Protein AF-A0AAD5T5V1-F1 (afdb_monomer_lite)

InterPro domains:
  IPR004953 EB1, C-terminal [PF03271] (72-118)
  IPR004953 EB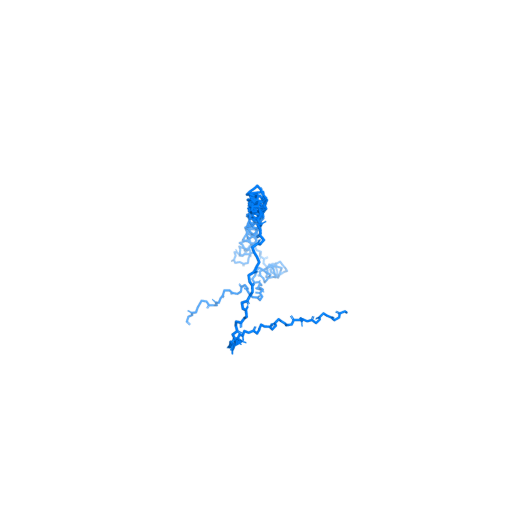1, C-terminal [PS51230] (47-125)
  IPR027328 Microtubule-associated protein RP/EB [PTHR10623] (13-126)
  IPR036133 EB1, C-terminal domain superfamily [SSF140612] (56-124)

Radius of gyration: 37.23 Å; chains: 1; bounding box: 59×50×100 Å

pLDDT: mean 74.55, std 22.05, range [35.25, 98.25]

Organism: NCBI:txid109957

Foldseek 3Di:
DDDDDDDDDDDDDDDDDDDDDDDDDDDDPDPPPDPPPVVVVVVVVVVVVVVVVVVVVVVVVVVVVVVVVVVVVVVVVVVVVVLVVLVVVLCCCQVVCVPPPPPVVVVVSVVSVCVSPDDDDPPDPPDPDD

Sequence (130 aa):
MKKTLSATTVATTSSPAAKRVNVVSSASRISVAAPSSTLTSKRAQDLELEYQRNLAEMTEQTMELKVQVDQVEKERDFYFDKLREIEVFVQEHLDGGGLGSDASATDVLDHIQAILYKTEDGFEIPDAVA

Structure (mmCIF, N/CA/C/O backbone):
data_AF-A0AAD5T5V1-F1
#
_entry.id   AF-A0AAD5T5V1-F1
#
loop_
_atom_site.group_PDB
_atom_site.id
_atom_site.type_symbol
_atom_site.label_atom_id
_atom_site.label_alt_id
_atom_site.label_comp_id
_atom_site.label_asym_id
_atom_site.label_entity_id
_atom_site.label_seq_id
_atom_site.pdbx_PDB_ins_code
_atom_site.Cartn_x
_atom_site.Cartn_y
_atom_site.Cartn_z
_atom_site.occupancy
_atom_site.B_iso_or_equiv
_atom_site.auth_seq_id
_atom_site.auth_comp_id
_atom_site.auth_asym_id
_atom_site.auth_atom_id
_atom_site.pdbx_PDB_model_num
ATOM 1 N N . MET A 1 1 ? 17.254 -19.632 29.728 1.00 47.81 1 MET A N 1
ATOM 2 C CA . MET A 1 1 ? 16.145 -19.761 30.701 1.00 47.81 1 MET A CA 1
ATOM 3 C C . MET A 1 1 ? 15.069 -20.633 30.069 1.00 47.81 1 MET A C 1
ATOM 5 O O . MET A 1 1 ? 14.512 -20.241 29.055 1.00 47.81 1 MET A O 1
ATOM 9 N N . LYS A 1 2 ? 14.876 -21.856 30.574 1.00 39.59 2 LYS A N 1
ATOM 10 C CA . LYS A 1 2 ? 13.964 -22.864 30.008 1.00 39.59 2 LYS A CA 1
ATOM 11 C C . LYS A 1 2 ? 12.566 -22.640 30.602 1.00 39.59 2 LYS A C 1
ATOM 13 O O . LYS A 1 2 ? 12.436 -22.705 31.819 1.00 39.59 2 LYS A O 1
ATOM 18 N N . LYS A 1 3 ? 11.554 -22.341 29.781 1.00 42.56 3 LYS A N 1
ATOM 19 C CA . LYS A 1 3 ? 10.153 -22.226 30.222 1.00 42.56 3 LYS A CA 1
ATOM 20 C C . LYS A 1 3 ? 9.424 -23.521 29.866 1.00 42.56 3 LYS A C 1
ATOM 22 O O . LYS A 1 3 ? 9.225 -23.816 28.694 1.00 42.56 3 LYS A O 1
ATOM 27 N N . THR A 1 4 ? 9.102 -24.309 30.884 1.00 49.09 4 THR A N 1
ATOM 28 C CA . THR A 1 4 ? 8.306 -25.536 30.791 1.00 49.09 4 THR A CA 1
ATOM 29 C C . THR A 1 4 ? 6.822 -25.191 30.903 1.00 49.09 4 THR A C 1
ATOM 31 O O . THR A 1 4 ? 6.426 -24.464 31.812 1.00 49.09 4 THR A O 1
ATOM 34 N N . LEU A 1 5 ? 6.025 -25.703 29.968 1.00 44.44 5 LEU A N 1
ATOM 35 C CA . LEU A 1 5 ? 4.567 -25.584 29.910 1.00 44.44 5 LEU A CA 1
ATOM 36 C C . LEU A 1 5 ? 3.929 -26.522 30.952 1.00 44.44 5 LEU A C 1
ATOM 38 O O . LEU A 1 5 ? 4.290 -27.697 31.007 1.00 44.44 5 LEU A O 1
ATOM 42 N N . SER A 1 6 ? 2.989 -26.024 31.759 1.00 41.88 6 SER A N 1
ATOM 43 C CA . SER A 1 6 ? 2.217 -26.836 32.713 1.00 41.88 6 SER A CA 1
ATOM 44 C C . SER A 1 6 ? 0.869 -27.232 32.116 1.00 41.88 6 SER A C 1
ATOM 46 O O . SER A 1 6 ? 0.120 -26.375 31.654 1.00 41.88 6 SER A O 1
ATOM 48 N N . ALA A 1 7 ? 0.566 -28.531 32.151 1.00 39.91 7 ALA A N 1
ATOM 49 C CA . ALA A 1 7 ? -0.698 -29.113 31.714 1.00 39.91 7 ALA A CA 1
ATOM 50 C C . ALA A 1 7 ? -1.751 -29.087 32.838 1.00 39.91 7 ALA A C 1
ATOM 52 O O . ALA A 1 7 ? -1.460 -29.421 33.987 1.00 39.91 7 ALA A O 1
ATOM 53 N N . THR A 1 8 ? -2.981 -28.712 32.483 1.00 35.25 8 THR A N 1
ATOM 54 C CA . THR A 1 8 ? -4.172 -28.732 33.341 1.00 35.25 8 THR A CA 1
ATOM 55 C C . THR A 1 8 ? -4.883 -30.076 33.200 1.00 35.25 8 THR A C 1
ATOM 57 O O . THR A 1 8 ? -5.335 -30.421 32.111 1.00 35.25 8 THR A O 1
ATOM 60 N N . THR A 1 9 ? -5.026 -30.819 34.298 1.00 44.59 9 THR A N 1
ATOM 61 C CA . THR A 1 9 ? -5.789 -32.076 34.339 1.00 44.59 9 THR A CA 1
ATOM 62 C C . THR A 1 9 ? -7.093 -31.857 35.102 1.00 44.59 9 THR A C 1
ATOM 64 O O . THR A 1 9 ? -7.079 -31.486 36.274 1.00 44.59 9 THR A O 1
ATOM 67 N N . VAL A 1 10 ? -8.224 -32.085 34.434 1.00 36.84 10 VAL A N 1
ATOM 68 C CA . VAL A 1 10 ? -9.577 -32.064 35.009 1.00 36.84 10 VAL A CA 1
ATOM 69 C C . VAL A 1 10 ? -9.984 -33.501 35.330 1.00 36.84 10 VAL A C 1
ATOM 71 O O . VAL A 1 10 ? -9.825 -34.378 34.484 1.00 36.84 10 VAL A O 1
ATOM 74 N N . ALA A 1 11 ? -10.527 -33.750 36.522 1.00 38.88 11 ALA A N 1
ATOM 75 C CA . ALA A 1 11 ? -11.125 -35.034 36.882 1.00 38.88 11 ALA A CA 1
ATOM 76 C C . ALA A 1 11 ? -12.542 -34.823 37.431 1.00 38.88 11 ALA A C 1
ATOM 78 O O . ALA A 1 11 ? -12.777 -33.976 38.293 1.00 38.88 11 ALA A O 1
ATOM 79 N N . THR A 1 12 ? -13.480 -35.600 36.897 1.00 38.12 12 THR A N 1
ATOM 80 C CA . THR A 1 12 ? -14.912 -35.628 37.220 1.00 38.12 12 THR A CA 1
ATOM 81 C C . THR A 1 12 ? -15.291 -37.040 37.688 1.00 38.12 12 THR A C 1
ATOM 83 O O . THR A 1 12 ? -14.633 -38.004 37.303 1.00 38.12 12 THR A O 1
ATOM 86 N N . THR A 1 13 ? -1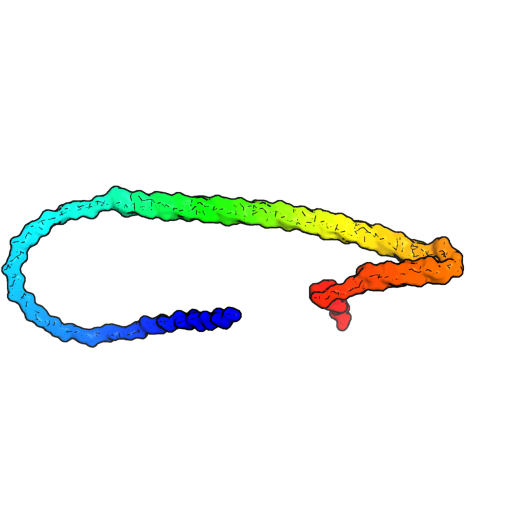6.422 -37.148 38.405 1.00 39.28 13 THR A N 1
ATOM 87 C CA . THR A 1 13 ? -17.147 -38.373 38.850 1.00 39.28 13 THR A CA 1
ATOM 88 C C . THR A 1 13 ? -16.583 -39.030 40.130 1.00 39.28 13 THR A C 1
ATOM 90 O O . THR A 1 13 ? -15.380 -39.026 40.330 1.00 39.28 13 THR A O 1
ATOM 93 N N . SER A 1 14 ? -17.333 -39.564 41.106 1.00 38.56 14 SER A N 1
ATOM 94 C CA . SER A 1 14 ? -18.752 -39.938 41.274 1.00 38.56 14 SER A CA 1
ATOM 95 C C . SER A 1 14 ? -19.069 -40.170 42.778 1.00 38.56 14 SER A C 1
ATOM 97 O O . SER A 1 14 ? -18.199 -40.608 43.525 1.00 38.56 14 SER A O 1
ATOM 99 N N . SER A 1 15 ? -20.318 -39.939 43.212 1.00 41.03 15 SER A N 1
ATOM 100 C CA . SER A 1 15 ? -20.940 -40.437 44.477 1.00 41.03 15 SER A CA 1
ATOM 101 C C . SER A 1 15 ? -21.450 -41.899 44.290 1.00 41.03 15 SER A C 1
ATOM 103 O O . SER A 1 15 ? -21.376 -42.322 43.134 1.00 41.03 15 SER A O 1
ATOM 105 N N . PRO A 1 16 ? -22.026 -42.680 45.260 1.00 49.53 16 PRO A N 1
ATOM 106 C CA . PRO A 1 16 ? -22.610 -42.335 46.584 1.00 49.53 16 PRO A CA 1
ATOM 107 C C . PRO A 1 16 ? -22.413 -43.371 47.740 1.00 49.53 16 PRO A C 1
ATOM 109 O O . PRO A 1 16 ? -21.960 -44.484 47.511 1.00 49.53 16 PRO A O 1
ATOM 112 N N . ALA A 1 17 ? -22.832 -43.052 48.982 1.00 36.78 17 ALA A N 1
ATOM 113 C CA . ALA A 1 17 ? -23.402 -44.018 49.956 1.00 36.78 17 ALA A CA 1
ATOM 114 C C . ALA A 1 17 ? -23.900 -43.337 51.253 1.00 36.78 17 ALA A C 1
ATOM 116 O O . ALA A 1 17 ? -23.169 -42.606 51.915 1.00 36.78 17 ALA A O 1
ATOM 117 N N . ALA A 1 18 ? -25.146 -43.625 51.641 1.00 42.81 18 ALA A N 1
ATOM 118 C CA . ALA A 1 18 ? -25.849 -43.079 52.803 1.00 42.81 18 ALA A CA 1
ATOM 119 C C . ALA A 1 18 ? -25.753 -43.977 54.053 1.00 42.81 18 ALA A C 1
ATOM 121 O O . ALA A 1 18 ? -25.845 -45.195 53.918 1.00 42.81 18 ALA A O 1
ATOM 122 N N . LYS A 1 19 ? -25.720 -43.388 55.265 1.00 44.31 19 LYS A N 1
ATOM 123 C CA . LYS A 1 19 ? -26.187 -44.005 56.531 1.00 44.31 19 LYS A CA 1
ATOM 124 C C . LYS A 1 19 ? -26.802 -42.957 57.480 1.00 44.31 19 LYS A C 1
ATOM 126 O O . LYS A 1 19 ? -26.509 -41.772 57.402 1.00 44.31 19 LYS A O 1
ATOM 131 N N . ARG A 1 20 ? -27.735 -43.448 58.301 1.00 41.00 20 ARG A N 1
ATOM 132 C CA . ARG A 1 20 ? -28.888 -42.790 58.945 1.00 41.00 20 ARG A CA 1
ATOM 133 C C . ARG A 1 20 ? -28.603 -41.993 60.235 1.00 41.00 20 ARG A C 1
ATOM 135 O O . ARG A 1 20 ? -27.801 -42.412 61.053 1.00 41.00 20 ARG A O 1
ATOM 142 N N . VAL A 1 21 ? -29.402 -40.926 60.384 1.00 45.22 21 VAL A N 1
ATOM 143 C CA . VAL A 1 21 ? -30.115 -40.333 61.546 1.00 45.22 21 VAL A CA 1
ATOM 144 C C . VAL A 1 21 ? -29.568 -40.553 62.965 1.00 45.22 21 VAL A C 1
ATOM 146 O O . VAL A 1 21 ? -29.579 -41.672 63.468 1.00 45.22 21 VAL A O 1
ATOM 149 N N . ASN A 1 22 ? -29.346 -39.441 63.679 1.00 43.38 22 ASN A N 1
ATOM 150 C CA . ASN A 1 22 ? -29.642 -39.359 65.109 1.00 43.38 22 ASN A CA 1
ATOM 151 C C . ASN A 1 22 ? -30.376 -38.044 65.429 1.00 43.38 22 ASN A C 1
ATOM 153 O O . ASN A 1 22 ? -29.927 -36.962 65.056 1.00 43.38 22 ASN A O 1
ATOM 157 N N . VAL A 1 23 ? -31.526 -38.168 66.088 1.00 51.34 23 VAL A N 1
ATOM 158 C CA . VAL A 1 23 ? -32.374 -37.066 66.553 1.00 51.34 23 VAL A CA 1
ATOM 159 C C . VAL A 1 23 ? -31.878 -36.626 67.926 1.00 51.34 23 VAL A C 1
ATOM 161 O O . VAL A 1 23 ? -31.835 -37.439 68.843 1.00 51.34 23 VAL A O 1
ATOM 164 N N . VAL A 1 24 ? -31.591 -35.336 68.096 1.00 46.44 24 VAL A N 1
ATOM 165 C CA . VAL A 1 24 ? -31.859 -34.651 69.363 1.00 46.44 24 VAL A CA 1
ATOM 166 C C . VAL A 1 24 ? -32.141 -33.175 69.099 1.00 46.44 24 VAL A C 1
ATOM 168 O O . VAL A 1 24 ? -31.416 -32.472 68.401 1.00 46.44 24 VAL A O 1
ATOM 171 N N . SER A 1 25 ? -33.275 -32.751 69.626 1.00 54.78 25 SER A N 1
ATOM 172 C CA . SER A 1 25 ? -33.848 -31.418 69.589 1.00 54.78 25 SER A CA 1
ATOM 173 C C . SER A 1 25 ? -33.124 -30.458 70.532 1.00 54.78 25 SER A C 1
ATOM 175 O O . SER A 1 25 ? -33.047 -30.710 71.732 1.00 54.78 25 SER A O 1
ATOM 177 N N . SER A 1 26 ? -32.722 -29.297 70.019 1.00 48.56 26 SER A N 1
ATOM 178 C CA . SER A 1 26 ? -32.683 -28.061 70.803 1.00 48.56 26 SER A CA 1
ATOM 179 C C . SER A 1 26 ? -33.003 -26.870 69.897 1.00 48.56 26 SER A C 1
ATOM 181 O O . SER A 1 26 ? -32.339 -26.587 68.902 1.00 48.56 26 SER A O 1
ATOM 183 N N . ALA A 1 27 ? -34.113 -26.208 70.209 1.00 53.72 27 ALA A N 1
ATOM 184 C CA . ALA A 1 27 ? -34.567 -25.015 69.523 1.00 53.72 27 ALA A CA 1
ATOM 185 C C . ALA A 1 27 ? -33.672 -23.830 69.913 1.00 53.72 27 ALA A C 1
ATOM 187 O O . ALA A 1 27 ? -33.907 -23.173 70.926 1.00 53.72 27 ALA A O 1
ATOM 188 N N . SER A 1 28 ? -32.662 -23.543 69.094 1.00 52.75 28 SER A N 1
ATOM 189 C CA . SER A 1 28 ? -31.951 -22.265 69.128 1.00 52.75 28 SER A CA 1
ATOM 190 C C . SER A 1 28 ? -32.650 -21.292 68.187 1.00 52.75 28 SER A C 1
ATOM 192 O O . SER A 1 28 ? -32.720 -21.510 66.979 1.00 52.75 28 SER A O 1
ATOM 194 N N . ARG A 1 29 ? -33.197 -20.213 68.752 1.00 58.72 29 ARG A N 1
ATOM 195 C CA . ARG A 1 29 ? -33.763 -19.099 67.989 1.00 58.72 29 ARG A CA 1
ATOM 196 C C . ARG A 1 29 ? -32.615 -18.395 67.265 1.00 58.72 29 ARG A C 1
ATOM 198 O O . ARG A 1 29 ? -31.922 -17.579 67.862 1.00 58.72 29 ARG A O 1
ATOM 205 N N . ILE A 1 30 ? -32.398 -18.732 65.998 1.00 51.28 30 ILE A N 1
ATOM 206 C CA . ILE A 1 30 ? -31.537 -17.948 65.117 1.00 51.28 30 ILE A CA 1
ATOM 207 C C . ILE A 1 30 ? -32.389 -16.778 64.638 1.00 51.28 30 ILE A C 1
ATOM 209 O O . ILE A 1 30 ? -33.325 -16.947 63.857 1.00 51.28 30 ILE A O 1
ATOM 213 N N . SER A 1 31 ? -32.093 -15.590 65.150 1.00 54.59 31 SER A N 1
ATOM 214 C CA . SER A 1 31 ? -32.487 -14.342 64.515 1.00 54.59 31 SER A CA 1
ATOM 215 C C . SER A 1 31 ? -31.937 -14.351 63.090 1.00 54.59 31 SER A C 1
ATOM 217 O O . SER A 1 31 ? -30.737 -14.194 62.872 1.00 54.59 31 SER A O 1
ATOM 219 N N . VAL A 1 32 ? -32.813 -14.577 62.111 1.00 49.00 32 VAL A N 1
ATOM 220 C CA . VAL A 1 32 ? -32.491 -14.398 60.695 1.00 49.00 32 VAL A CA 1
ATOM 221 C C . VAL A 1 32 ? -32.339 -12.896 60.475 1.00 49.00 32 VAL A C 1
ATOM 223 O O . VAL A 1 32 ? -33.309 -12.186 60.220 1.00 49.00 32 VAL A O 1
ATOM 226 N N . ALA A 1 33 ? -31.117 -12.391 60.644 1.00 61.19 33 ALA A N 1
ATOM 227 C CA . ALA A 1 33 ? -30.748 -11.105 60.083 1.00 61.19 33 ALA A CA 1
ATOM 228 C C . ALA A 1 33 ? -30.888 -11.238 58.562 1.00 61.19 33 ALA A C 1
ATOM 230 O O . ALA A 1 33 ? -30.249 -12.093 57.946 1.00 61.19 33 ALA A O 1
ATOM 231 N N . ALA A 1 34 ? -31.791 -10.447 57.983 1.00 60.81 34 ALA A N 1
ATOM 232 C CA . ALA A 1 34 ? -32.030 -10.408 56.549 1.00 60.81 34 ALA A CA 1
ATOM 233 C C . ALA A 1 34 ? -30.698 -10.237 55.792 1.00 60.81 34 ALA A C 1
ATOM 235 O O . ALA A 1 34 ? -29.856 -9.444 56.229 1.00 60.81 34 ALA A O 1
ATOM 236 N N . PRO A 1 35 ? -30.475 -10.952 54.673 1.00 58.19 35 PRO A N 1
ATOM 237 C CA . PRO A 1 35 ? -29.272 -10.750 53.885 1.00 58.19 35 PRO A CA 1
ATOM 238 C C . PRO A 1 35 ? -29.275 -9.307 53.375 1.00 58.19 35 PRO A C 1
ATOM 240 O O . PRO A 1 35 ? -30.223 -8.860 52.733 1.00 58.19 35 PRO A O 1
ATOM 243 N N . SER A 1 36 ? -28.220 -8.567 53.712 1.00 59.25 36 SER A N 1
ATOM 244 C CA . SER A 1 36 ? -27.977 -7.202 53.248 1.00 59.25 36 SER A CA 1
ATOM 245 C C . SER A 1 36 ? -27.897 -7.186 51.716 1.00 59.25 36 SER A C 1
ATOM 247 O O . SER A 1 36 ? -26.844 -7.441 51.131 1.00 59.25 36 SER A O 1
ATOM 249 N N . SER A 1 37 ? -29.024 -6.894 51.060 1.00 59.81 37 SER A N 1
ATOM 250 C CA . SER A 1 37 ? -29.164 -6.755 49.600 1.00 59.81 37 SER A CA 1
ATOM 251 C C . SER A 1 37 ? -28.322 -5.608 49.025 1.00 59.81 37 SER A C 1
ATOM 253 O O . SER A 1 37 ? -28.104 -5.510 47.816 1.00 59.81 37 SER A O 1
ATOM 255 N N . THR A 1 38 ? -27.791 -4.751 49.896 1.00 60.28 38 THR A N 1
ATOM 256 C CA . THR A 1 38 ? -26.952 -3.606 49.545 1.00 60.28 38 THR A CA 1
ATOM 257 C C . THR A 1 38 ? -25.555 -4.025 49.077 1.00 60.28 38 THR A C 1
ATOM 259 O O . THR A 1 38 ? -24.964 -3.340 48.245 1.00 60.28 38 THR A O 1
ATOM 262 N N . LEU A 1 39 ? -25.011 -5.146 49.569 1.00 61.25 39 LEU A N 1
ATOM 263 C CA . LEU A 1 39 ? -23.663 -5.613 49.200 1.00 61.25 39 LEU A CA 1
ATOM 264 C C . LEU A 1 39 ? -23.636 -6.319 47.836 1.00 61.25 39 LEU A C 1
ATOM 266 O O . LEU A 1 39 ? -22.666 -6.189 47.092 1.00 61.25 39 LEU A O 1
ATOM 270 N N . THR A 1 40 ? -24.712 -7.024 47.482 1.00 65.00 40 THR A N 1
ATOM 271 C CA . THR A 1 40 ? -24.863 -7.682 46.175 1.00 65.00 40 THR A CA 1
ATOM 272 C C . THR A 1 40 ? -25.104 -6.677 45.049 1.00 65.00 40 THR A C 1
ATOM 274 O O . THR A 1 40 ? -24.615 -6.880 43.943 1.00 65.00 40 THR A O 1
ATOM 277 N N . SER A 1 41 ? -25.794 -5.569 45.341 1.00 74.12 41 SER A N 1
ATOM 278 C CA . SER A 1 41 ? -26.039 -4.487 44.377 1.00 74.12 41 SER A CA 1
ATOM 279 C C . SER A 1 41 ? -24.754 -3.737 44.001 1.00 74.12 41 SER A C 1
ATOM 281 O O . SER A 1 41 ? -24.488 -3.528 42.822 1.00 74.12 41 SER A O 1
ATOM 283 N N . LYS A 1 42 ? -23.891 -3.426 44.980 1.00 82.19 42 LYS A N 1
ATOM 284 C CA . LYS A 1 42 ? -22.602 -2.757 44.721 1.00 82.19 42 LYS A CA 1
ATOM 285 C C . LYS A 1 42 ? -21.663 -3.601 43.864 1.00 82.19 42 LYS A C 1
ATOM 287 O O . LYS A 1 42 ? -21.109 -3.104 42.899 1.00 82.19 42 LYS A O 1
ATOM 292 N N . ARG A 1 43 ? -21.555 -4.902 44.152 1.00 85.50 43 ARG A N 1
ATOM 293 C CA . ARG A 1 43 ? -20.691 -5.801 43.375 1.00 85.50 43 ARG A CA 1
ATOM 294 C C . ARG A 1 43 ? -21.175 -6.006 41.936 1.00 85.50 43 ARG A C 1
ATOM 296 O O . ARG A 1 43 ? -20.353 -6.184 41.046 1.00 85.50 43 ARG A O 1
ATOM 303 N N . ALA A 1 44 ? -22.488 -5.982 41.710 1.00 88.62 44 ALA A N 1
ATOM 304 C CA . ALA A 1 44 ? -23.051 -6.000 40.362 1.00 88.62 44 ALA A CA 1
ATOM 305 C C . ALA A 1 44 ? -22.762 -4.689 39.607 1.00 88.62 44 ALA A C 1
ATOM 307 O O . ALA A 1 44 ? -22.439 -4.734 38.426 1.00 88.62 44 ALA A O 1
ATOM 308 N N . GLN A 1 45 ? -22.819 -3.543 40.294 1.00 89.88 45 GLN A N 1
ATOM 309 C CA . GLN A 1 45 ? -22.455 -2.242 39.722 1.00 89.88 45 GLN A CA 1
ATOM 310 C C . GLN A 1 45 ? -20.962 -2.144 39.391 1.00 89.88 45 GLN A C 1
ATOM 312 O O . GLN A 1 45 ? -20.620 -1.662 38.318 1.00 89.88 45 GLN A O 1
ATOM 317 N N . ASP A 1 46 ? -20.081 -2.639 40.262 1.00 91.44 46 ASP A N 1
ATOM 318 C CA . ASP A 1 46 ? -18.634 -2.642 40.015 1.00 91.44 46 ASP A CA 1
ATOM 319 C C . ASP A 1 46 ? -18.277 -3.507 38.794 1.00 91.44 46 ASP A C 1
ATOM 321 O O . ASP A 1 46 ? -17.495 -3.088 37.944 1.00 91.44 46 ASP A O 1
ATOM 325 N N . LEU A 1 47 ? -18.905 -4.682 38.658 1.00 93.25 47 LEU A N 1
ATOM 326 C CA . LEU A 1 47 ? -18.710 -5.562 37.501 1.00 93.25 47 LEU A CA 1
ATOM 327 C C . LEU A 1 47 ? -19.226 -4.932 36.197 1.00 93.25 47 LEU A C 1
ATOM 329 O O . LEU A 1 47 ? -18.589 -5.061 35.155 1.00 93.25 47 LEU A O 1
ATOM 333 N N . GLU A 1 48 ? -20.365 -4.240 36.253 1.00 93.19 48 GLU A N 1
ATOM 334 C CA . GLU A 1 48 ? -20.923 -3.505 35.114 1.00 93.19 48 GLU A CA 1
ATOM 335 C C . GLU A 1 48 ? -19.997 -2.355 34.682 1.00 93.19 48 GLU A C 1
ATOM 337 O O . GLU A 1 48 ? -19.749 -2.170 33.492 1.00 93.19 48 GLU A O 1
ATOM 342 N N . LEU A 1 49 ? -19.416 -1.623 35.638 1.00 94.44 49 LEU A N 1
ATOM 343 C CA . LEU A 1 49 ? -18.435 -0.569 35.359 1.00 94.44 49 LEU A CA 1
ATOM 344 C C . LEU A 1 49 ? -17.145 -1.128 34.742 1.00 94.44 49 LEU A C 1
ATOM 346 O O . LEU A 1 49 ? -16.617 -0.541 33.796 1.00 94.44 49 LEU A O 1
ATOM 350 N N . GLU A 1 50 ? -16.647 -2.264 35.236 1.00 94.44 50 GLU A N 1
ATOM 351 C CA . GLU A 1 50 ? -15.506 -2.960 34.629 1.00 94.44 50 GLU A CA 1
ATOM 352 C C . GLU A 1 50 ? -15.820 -3.421 33.200 1.00 94.44 50 GLU A C 1
ATOM 354 O O . GLU A 1 50 ? -14.998 -3.244 32.300 1.00 94.44 50 GLU A O 1
ATOM 359 N N . TYR A 1 51 ? -17.019 -3.960 32.963 1.00 95.25 51 TYR A N 1
ATOM 360 C CA . TYR A 1 51 ? -17.448 -4.384 31.632 1.00 95.25 51 TYR A CA 1
ATOM 361 C C . TYR A 1 51 ? -17.547 -3.204 30.659 1.00 95.25 51 TYR A C 1
ATOM 363 O O . TYR A 1 51 ? -17.021 -3.279 29.548 1.00 95.25 51 TYR A O 1
ATOM 371 N N . GLN A 1 52 ? -18.137 -2.087 31.090 1.00 95.62 52 GLN A N 1
ATOM 372 C CA . GLN A 1 52 ? -18.211 -0.866 30.285 1.00 95.62 52 GLN A CA 1
ATOM 373 C C . GLN A 1 52 ? -16.828 -0.284 29.988 1.00 95.62 52 GLN A C 1
ATOM 375 O O . GLN A 1 52 ? -16.580 0.152 28.864 1.00 95.62 52 GLN A O 1
ATOM 380 N N . ARG A 1 53 ? -15.901 -0.326 30.953 1.00 95.56 53 ARG A N 1
ATOM 381 C CA . ARG A 1 53 ? -14.513 0.097 30.733 1.00 95.56 53 ARG A CA 1
ATOM 382 C C . ARG A 1 53 ? -13.819 -0.779 29.691 1.00 95.56 53 ARG A C 1
ATOM 384 O O . ARG A 1 53 ? -13.209 -0.242 28.772 1.00 95.56 53 ARG A O 1
ATOM 391 N N . ASN A 1 54 ? -13.940 -2.100 29.809 1.00 95.75 54 ASN A N 1
ATOM 392 C CA . ASN A 1 54 ? -13.343 -3.033 28.853 1.00 95.75 54 ASN A CA 1
ATOM 393 C C . ASN A 1 54 ? -13.937 -2.848 27.450 1.00 95.75 54 ASN A C 1
ATOM 395 O O . ASN A 1 54 ? -13.205 -2.854 26.467 1.00 95.75 54 ASN A O 1
ATOM 399 N N . LEU A 1 55 ? -15.253 -2.636 27.342 1.00 96.56 55 LEU A N 1
ATOM 400 C CA . LEU A 1 55 ? -15.898 -2.330 26.064 1.00 96.56 55 LEU A CA 1
ATOM 401 C C . LEU A 1 55 ? -15.378 -1.028 25.448 1.00 96.56 55 LEU A C 1
ATOM 403 O O . LEU A 1 55 ? -15.129 -0.990 24.243 1.00 96.56 55 LEU A O 1
ATOM 407 N N . ALA A 1 56 ? -15.205 0.021 26.255 1.00 96.31 56 ALA A N 1
ATOM 408 C CA . ALA A 1 56 ? -14.663 1.292 25.790 1.00 96.31 56 ALA A CA 1
ATOM 409 C C . ALA A 1 56 ? -13.223 1.132 25.277 1.00 96.31 56 ALA A C 1
ATOM 411 O O . ALA A 1 56 ? -12.928 1.567 24.167 1.00 96.31 56 ALA A O 1
ATOM 412 N N . GLU A 1 57 ? -12.368 0.432 26.026 1.00 96.38 57 GLU A N 1
ATOM 413 C CA . GLU A 1 57 ? -10.975 0.166 25.642 1.00 96.38 57 GLU A CA 1
ATOM 414 C C . GLU A 1 57 ? -10.879 -0.660 24.349 1.00 96.38 57 GLU A C 1
ATOM 416 O O . GLU A 1 57 ? -10.141 -0.308 23.432 1.00 96.38 57 GLU A O 1
ATOM 421 N N . MET A 1 58 ? -11.676 -1.725 24.221 1.00 95.62 58 MET A N 1
ATOM 422 C CA . MET A 1 58 ? -11.710 -2.534 22.994 1.00 95.62 58 MET A CA 1
ATOM 423 C C . MET A 1 58 ? -12.237 -1.739 21.790 1.00 95.62 58 MET A C 1
ATOM 425 O O . MET A 1 58 ? -11.781 -1.929 20.658 1.00 95.62 58 MET A O 1
ATOM 429 N N . THR A 1 59 ? -13.196 -0.838 22.016 1.00 96.69 59 THR A N 1
ATOM 430 C CA . THR A 1 59 ? -13.725 0.044 20.966 1.00 96.69 59 THR A CA 1
ATOM 431 C C . THR A 1 59 ? -12.661 1.036 20.506 1.00 96.69 59 THR A C 1
ATOM 433 O O . THR A 1 59 ? -12.487 1.218 19.302 1.00 96.69 59 THR A O 1
ATOM 436 N N . GLU A 1 60 ? -11.914 1.622 21.442 1.00 97.31 60 GLU A N 1
ATOM 437 C CA . GLU A 1 60 ? -10.801 2.529 21.156 1.00 97.31 60 GLU A CA 1
ATOM 438 C C . GLU A 1 60 ? -9.703 1.831 20.346 1.00 97.31 60 GLU A C 1
ATOM 440 O O . GLU A 1 60 ? -9.340 2.317 19.276 1.00 97.31 60 GLU A O 1
ATOM 445 N N . GLN A 1 61 ? -9.270 0.638 20.768 1.00 97.00 61 GLN A N 1
ATOM 446 C CA . GLN A 1 61 ? -8.291 -0.167 20.023 1.00 97.00 61 GLN A CA 1
ATOM 447 C C . GLN A 1 61 ? -8.774 -0.486 18.604 1.00 97.00 61 GLN A C 1
ATOM 449 O O . GLN A 1 61 ? -8.013 -0.408 17.642 1.00 97.00 61 GLN A O 1
ATOM 454 N N . THR A 1 62 ? -10.061 -0.805 18.444 1.00 96.88 62 THR A N 1
ATOM 455 C CA . THR A 1 62 ? -10.644 -1.059 17.119 1.00 96.88 62 THR A CA 1
ATOM 456 C C . THR A 1 62 ? -10.619 0.192 16.242 1.00 96.88 62 THR A C 1
ATOM 458 O O . THR A 1 62 ? -10.377 0.098 15.039 1.00 96.88 62 THR A O 1
ATOM 461 N N . MET A 1 63 ? -10.890 1.366 16.813 1.00 97.50 63 MET A N 1
ATOM 462 C CA . MET A 1 63 ? -10.826 2.632 16.082 1.00 97.50 63 MET A CA 1
ATOM 463 C C . MET A 1 63 ? -9.392 2.977 15.684 1.00 97.50 63 MET A C 1
ATOM 465 O O . MET A 1 63 ? -9.164 3.357 14.538 1.00 97.50 63 MET A O 1
ATOM 469 N N . GLU A 1 64 ? -8.434 2.801 16.592 1.00 97.50 64 GLU A N 1
ATOM 470 C CA . GLU A 1 64 ? -7.018 3.040 16.319 1.00 97.50 64 GLU A CA 1
ATOM 471 C C . GLU A 1 64 ? -6.503 2.130 15.199 1.00 97.50 64 GLU A C 1
ATOM 473 O O . GLU A 1 64 ? -5.908 2.612 14.236 1.00 97.50 64 GLU A O 1
ATOM 478 N N . LEU A 1 65 ? -6.806 0.831 15.269 1.00 97.12 65 LEU A N 1
ATOM 479 C CA . LEU A 1 65 ? -6.418 -0.127 14.234 1.00 97.12 65 LEU A CA 1
ATOM 480 C C . LEU A 1 65 ? -7.012 0.225 12.868 1.00 97.12 65 LEU A C 1
ATOM 482 O O . LEU A 1 65 ? -6.321 0.103 11.863 1.00 97.12 65 LEU A O 1
ATOM 486 N N . LYS A 1 66 ? -8.262 0.701 12.812 1.00 97.19 66 LYS A N 1
ATOM 487 C CA . LYS A 1 66 ? -8.862 1.169 11.551 1.00 97.19 66 LYS A CA 1
ATOM 488 C C . LYS A 1 66 ? -8.087 2.340 10.956 1.00 97.19 66 LYS A C 1
ATOM 490 O O . LYS A 1 66 ? -7.781 2.316 9.773 1.00 97.19 66 LYS A O 1
ATOM 495 N N . VAL A 1 67 ? -7.714 3.320 11.779 1.00 97.50 67 VAL A N 1
ATOM 496 C CA . VAL A 1 67 ? -6.906 4.463 11.325 1.00 97.50 67 VAL A CA 1
ATOM 497 C C . VAL A 1 67 ? -5.531 4.008 10.827 1.00 97.50 67 VAL A C 1
ATOM 499 O O . VAL A 1 67 ? -5.061 4.503 9.805 1.00 97.50 67 VAL A O 1
ATOM 502 N N . GLN A 1 68 ? -4.896 3.056 11.516 1.00 97.56 68 GLN A N 1
ATOM 503 C CA . GLN A 1 68 ? -3.614 2.494 11.084 1.00 97.56 68 GLN A CA 1
ATOM 504 C C . GLN A 1 68 ? -3.739 1.753 9.749 1.00 97.56 68 GLN A C 1
ATOM 506 O O . GLN A 1 68 ? -2.906 1.954 8.869 1.00 97.56 68 GLN A O 1
ATOM 511 N N . VAL A 1 69 ? -4.786 0.943 9.567 1.00 98.00 69 VAL A N 1
ATOM 512 C CA . VAL A 1 69 ? -5.053 0.260 8.292 1.00 98.00 69 VAL A CA 1
ATOM 513 C C . VAL A 1 69 ? -5.270 1.279 7.176 1.00 98.00 69 VAL A C 1
ATOM 515 O O . VAL A 1 69 ? -4.586 1.191 6.162 1.00 98.00 69 VAL A O 1
ATOM 518 N N . ASP A 1 70 ? -6.113 2.293 7.383 1.00 97.62 70 ASP A N 1
ATOM 519 C CA . ASP A 1 70 ? -6.356 3.347 6.389 1.00 97.62 70 ASP A CA 1
ATOM 520 C C . ASP A 1 70 ? -5.060 4.078 5.991 1.00 97.62 70 ASP A C 1
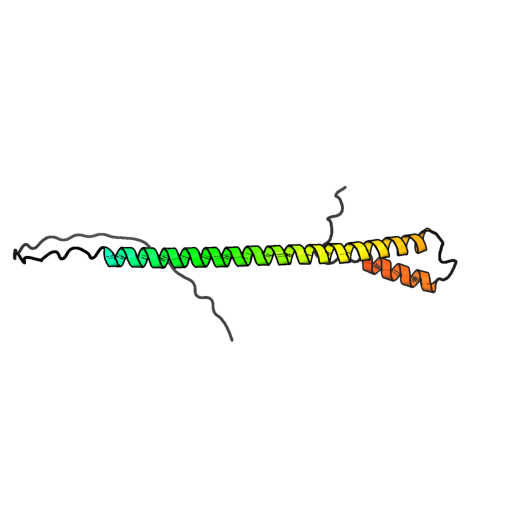ATOM 522 O O . ASP A 1 70 ? -4.893 4.504 4.846 1.00 97.62 70 ASP A O 1
ATOM 526 N N . GLN A 1 71 ? -4.136 4.270 6.937 1.00 97.50 71 GLN A N 1
ATOM 527 C CA . GLN A 1 71 ? -2.832 4.862 6.652 1.00 97.50 71 GLN A CA 1
ATOM 528 C C . GLN A 1 71 ? -1.950 3.915 5.830 1.00 97.50 71 GLN A C 1
ATOM 530 O O . GLN A 1 71 ? -1.372 4.345 4.833 1.00 97.50 71 GLN A O 1
ATOM 535 N N . VAL A 1 72 ? -1.867 2.641 6.217 1.00 97.94 72 VAL A N 1
ATOM 536 C CA . VAL A 1 72 ? -1.069 1.635 5.502 1.00 97.94 72 VAL A CA 1
ATOM 537 C C . VAL A 1 72 ? -1.603 1.413 4.089 1.00 97.94 72 VAL A C 1
ATOM 539 O O . VAL A 1 72 ? -0.815 1.267 3.160 1.00 97.94 72 VAL A O 1
ATOM 542 N N . GLU A 1 73 ? -2.920 1.439 3.886 1.00 97.44 73 GLU A N 1
ATOM 543 C CA . GLU A 1 73 ? -3.521 1.354 2.552 1.00 97.44 73 GLU A CA 1
ATOM 544 C C . GLU A 1 73 ? -3.128 2.548 1.678 1.00 97.44 73 GLU A C 1
ATOM 546 O O . GLU A 1 73 ? -2.742 2.358 0.527 1.00 97.44 73 GLU A O 1
ATOM 551 N N . LYS A 1 74 ? -3.118 3.766 2.233 1.00 97.88 74 LYS A N 1
ATOM 552 C CA . LYS A 1 74 ? -2.627 4.951 1.508 1.00 97.88 74 LYS A CA 1
ATOM 553 C C . LYS A 1 74 ? -1.146 4.847 1.165 1.00 97.88 74 LYS A C 1
ATOM 555 O O . LYS A 1 74 ? -0.752 5.252 0.076 1.00 97.88 74 LYS A O 1
ATOM 560 N N . GLU A 1 75 ? -0.323 4.334 2.078 1.00 97.69 75 GLU A N 1
ATOM 561 C CA . GLU A 1 75 ? 1.105 4.116 1.826 1.00 97.69 75 GLU A CA 1
ATOM 562 C C . GLU A 1 75 ? 1.321 3.037 0.756 1.00 97.69 75 GLU A C 1
ATOM 564 O O . GLU A 1 75 ? 2.113 3.242 -0.164 1.00 97.69 75 GLU A O 1
ATOM 569 N N . ARG A 1 76 ? 0.562 1.935 0.805 1.00 97.62 76 ARG A N 1
ATOM 570 C CA . ARG A 1 76 ? 0.561 0.885 -0.224 1.00 97.62 76 ARG A CA 1
ATOM 571 C C . ARG A 1 76 ? 0.226 1.461 -1.596 1.00 97.62 76 ARG A C 1
ATOM 573 O O . ARG A 1 76 ? 0.979 1.229 -2.539 1.00 97.62 76 ARG A O 1
ATOM 580 N N . ASP A 1 77 ? -0.868 2.207 -1.701 1.00 97.25 77 ASP A N 1
ATOM 581 C CA . ASP A 1 77 ? -1.322 2.778 -2.971 1.00 97.25 77 ASP A CA 1
ATOM 582 C C . ASP A 1 77 ? -0.305 3.809 -3.491 1.00 97.25 77 ASP A C 1
ATOM 584 O O . ASP A 1 77 ? 0.074 3.783 -4.658 1.00 97.25 77 ASP A O 1
ATOM 588 N N . PHE A 1 78 ? 0.252 4.638 -2.602 1.00 98.25 78 PHE A N 1
ATOM 589 C CA . PHE A 1 78 ? 1.307 5.595 -2.943 1.00 98.25 78 PHE A CA 1
ATOM 590 C C . PHE A 1 78 ? 2.574 4.928 -3.493 1.00 98.25 78 PHE A C 1
ATOM 592 O O . PHE A 1 78 ? 3.180 5.441 -4.438 1.00 98.25 78 PHE A O 1
ATOM 599 N N . TYR A 1 79 ? 3.009 3.809 -2.907 1.00 97.44 79 TYR A N 1
ATOM 600 C CA . TYR A 1 79 ? 4.159 3.068 -3.421 1.00 97.44 79 TYR A CA 1
ATOM 601 C C . TYR A 1 79 ? 3.827 2.342 -4.726 1.00 97.44 79 TYR A C 1
ATOM 603 O O . TYR A 1 79 ? 4.651 2.350 -5.640 1.00 97.44 79 TYR A O 1
ATOM 611 N N . PHE A 1 80 ? 2.624 1.780 -4.848 1.00 96.38 80 PHE A N 1
ATOM 612 C CA . PHE A 1 80 ? 2.174 1.113 -6.066 1.00 96.38 80 PHE A CA 1
ATOM 613 C C . PHE A 1 80 ? 2.114 2.073 -7.260 1.00 96.38 80 PHE A C 1
ATOM 615 O O . PHE A 1 80 ? 2.696 1.777 -8.302 1.00 96.38 80 PHE A O 1
ATOM 622 N N . ASP A 1 81 ? 1.509 3.252 -7.096 1.00 97.88 81 ASP A N 1
ATOM 623 C CA . ASP A 1 81 ? 1.405 4.258 -8.160 1.00 97.88 81 ASP A CA 1
ATOM 624 C C . ASP A 1 81 ? 2.787 4.698 -8.665 1.00 97.88 81 ASP A C 1
ATOM 626 O O . ASP A 1 81 ? 2.995 4.842 -9.870 1.00 97.88 81 ASP A O 1
ATOM 630 N N . LYS A 1 82 ? 3.771 4.838 -7.764 1.00 97.88 82 LYS A N 1
ATOM 631 C CA . LYS A 1 82 ? 5.162 5.142 -8.142 1.00 97.88 82 LYS A CA 1
ATOM 632 C C . LYS A 1 82 ? 5.806 4.025 -8.943 1.00 97.88 82 LYS A C 1
ATOM 634 O O . LYS A 1 82 ? 6.457 4.299 -9.947 1.00 97.88 82 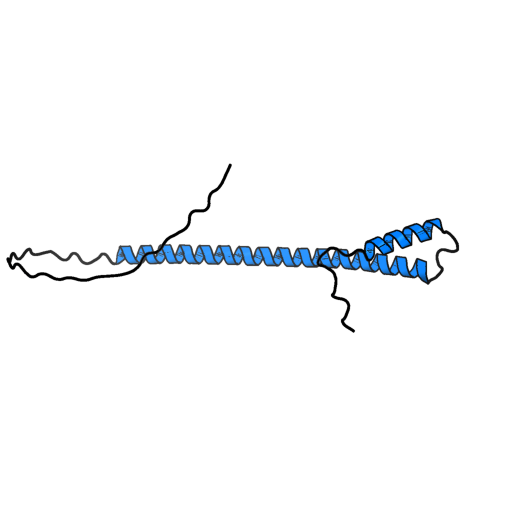LYS A O 1
ATOM 639 N N . LEU A 1 83 ? 5.666 2.782 -8.485 1.00 97.06 83 LEU A N 1
ATOM 640 C CA . LEU A 1 83 ? 6.215 1.629 -9.197 1.00 97.06 83 LEU A CA 1
ATOM 641 C C . LEU A 1 83 ? 5.566 1.496 -10.576 1.00 97.06 83 LEU A C 1
ATOM 643 O O . LEU A 1 83 ? 6.272 1.223 -11.542 1.00 97.06 83 LEU A O 1
ATOM 647 N N . ARG A 1 84 ? 4.264 1.783 -10.688 1.00 96.81 84 ARG A N 1
ATOM 648 C CA . ARG A 1 84 ? 3.541 1.783 -11.961 1.00 96.81 84 ARG A CA 1
ATOM 649 C C . ARG A 1 84 ? 4.000 2.897 -12.903 1.00 96.81 84 ARG A C 1
ATOM 651 O O . ARG A 1 84 ? 4.174 2.644 -14.090 1.00 96.81 84 ARG A O 1
ATOM 658 N N . GLU A 1 85 ? 4.215 4.111 -12.401 1.00 97.75 85 GLU A N 1
ATOM 659 C CA . GLU A 1 85 ? 4.766 5.219 -13.195 1.00 97.75 85 GLU A CA 1
ATOM 660 C C . GLU A 1 85 ? 6.172 4.883 -13.723 1.00 97.75 85 GLU A C 1
ATOM 662 O O . GLU A 1 85 ? 6.453 5.069 -14.908 1.00 97.75 85 GLU A O 1
ATOM 667 N N . ILE A 1 86 ? 7.031 4.314 -12.868 1.00 96.00 86 ILE A N 1
ATOM 668 C CA . ILE A 1 86 ? 8.372 3.849 -13.253 1.00 96.00 86 ILE A CA 1
ATOM 669 C C . ILE A 1 86 ? 8.286 2.724 -14.292 1.00 96.00 86 ILE A C 1
ATOM 671 O O . ILE A 1 86 ? 9.039 2.738 -15.260 1.00 96.00 86 ILE A O 1
ATOM 675 N N . GLU A 1 87 ? 7.384 1.758 -14.119 1.00 94.69 87 GLU A N 1
ATOM 676 C CA . GLU A 1 87 ? 7.202 0.642 -15.052 1.00 94.69 87 GLU A CA 1
ATOM 677 C C . GLU A 1 87 ? 6.824 1.134 -16.454 1.00 94.69 87 GLU A C 1
ATOM 679 O O . GLU A 1 87 ? 7.435 0.712 -17.436 1.00 94.69 87 GLU A O 1
ATOM 684 N N . VAL A 1 88 ? 5.864 2.061 -16.545 1.00 94.25 88 VAL A N 1
ATOM 685 C CA . VAL A 1 88 ? 5.463 2.672 -17.820 1.00 94.25 88 VAL A CA 1
ATOM 686 C C . VAL A 1 88 ? 6.645 3.406 -18.450 1.00 94.25 88 VAL A C 1
ATOM 688 O O . VAL A 1 88 ? 6.926 3.199 -19.628 1.00 94.25 88 VAL A O 1
ATOM 691 N N . PHE A 1 89 ? 7.391 4.190 -17.666 1.00 92.88 89 PHE A N 1
ATOM 692 C CA . PHE A 1 89 ? 8.594 4.868 -18.151 1.00 92.88 89 PHE A CA 1
ATOM 693 C C . PHE A 1 89 ? 9.623 3.876 -18.713 1.00 92.88 89 PHE A C 1
ATOM 695 O O . PHE A 1 89 ? 10.145 4.081 -19.807 1.00 92.88 89 PHE A O 1
ATOM 702 N N . VAL A 1 90 ? 9.907 2.787 -17.995 1.00 92.12 90 VAL A N 1
ATOM 703 C CA . VAL A 1 90 ? 10.854 1.751 -18.435 1.00 92.12 90 VAL A CA 1
ATOM 704 C C . VAL A 1 90 ? 10.383 1.099 -19.741 1.00 92.12 90 VAL A C 1
ATOM 706 O O . VAL A 1 90 ? 11.172 0.996 -20.679 1.00 92.12 90 VAL A O 1
ATOM 709 N N . GLN A 1 91 ? 9.101 0.732 -19.845 1.00 90.50 91 GLN A N 1
ATOM 710 C CA . GLN A 1 91 ? 8.520 0.123 -21.051 1.00 90.50 91 GLN A CA 1
ATOM 711 C C . GLN A 1 91 ? 8.587 1.058 -22.266 1.00 90.50 91 GLN A C 1
ATOM 713 O O . GLN A 1 91 ? 9.019 0.639 -23.337 1.00 90.50 91 GLN A O 1
ATOM 718 N N . GLU A 1 92 ? 8.238 2.338 -22.111 1.00 90.06 92 GLU A N 1
ATOM 719 C CA . GLU A 1 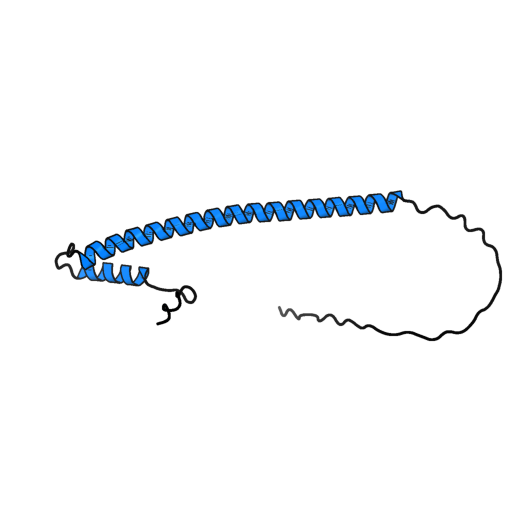92 ? 8.314 3.328 -23.198 1.00 90.06 92 GLU A CA 1
ATOM 720 C C . GLU A 1 92 ? 9.733 3.458 -23.775 1.00 90.06 92 GLU A C 1
ATOM 722 O O . GLU A 1 92 ? 9.910 3.648 -24.981 1.00 90.06 92 GLU A O 1
ATOM 727 N N . HIS A 1 93 ? 10.750 3.334 -22.924 1.00 86.19 93 HIS A N 1
ATOM 728 C CA . HIS A 1 93 ? 12.149 3.505 -23.302 1.00 86.19 93 HIS A CA 1
ATOM 729 C C . HIS A 1 93 ? 12.791 2.225 -23.858 1.00 86.19 93 HIS A C 1
ATOM 731 O O . HIS A 1 93 ? 13.670 2.333 -24.718 1.00 86.19 93 HIS A O 1
ATOM 737 N N . LEU A 1 94 ? 12.329 1.045 -23.427 1.00 84.25 94 LEU A N 1
ATOM 738 C CA . LEU A 1 94 ? 12.754 -0.255 -23.959 1.00 84.25 94 LEU A CA 1
ATOM 739 C C . LEU A 1 94 ? 12.038 -0.610 -25.277 1.00 84.25 94 LEU A C 1
ATOM 741 O O . LEU A 1 94 ? 12.703 -0.943 -26.259 1.00 84.25 94 LEU A O 1
ATOM 745 N N . ASP A 1 95 ? 10.708 -0.475 -25.342 1.00 78.19 95 ASP A N 1
ATOM 746 C CA . ASP A 1 95 ? 9.897 -0.885 -26.503 1.00 78.19 95 ASP A CA 1
ATOM 747 C C . ASP A 1 95 ? 9.789 0.212 -27.578 1.00 78.19 95 ASP A C 1
ATOM 749 O O . ASP A 1 95 ? 9.674 -0.073 -28.773 1.00 78.19 95 ASP A O 1
ATOM 753 N N . GLY A 1 96 ? 9.818 1.487 -27.171 1.00 65.12 96 GLY A N 1
ATOM 754 C CA . GLY A 1 96 ? 9.593 2.642 -28.051 1.00 65.12 96 GLY A CA 1
ATOM 755 C C . GLY A 1 96 ? 10.818 3.115 -28.842 1.00 65.12 96 GLY A C 1
ATOM 756 O O . GLY A 1 96 ? 10.712 4.067 -29.616 1.00 65.12 96 GLY A O 1
ATOM 757 N N . GLY A 1 97 ? 11.986 2.488 -28.661 1.00 60.19 97 GLY A N 1
ATOM 758 C CA . GLY A 1 97 ? 13.224 2.855 -29.365 1.00 60.19 97 GLY A CA 1
ATOM 759 C C . GLY A 1 97 ? 13.798 4.230 -28.986 1.00 60.19 97 GLY A C 1
ATOM 760 O O . GLY A 1 97 ? 14.584 4.795 -29.749 1.00 60.19 97 GLY A O 1
ATOM 761 N N . GLY A 1 98 ? 13.403 4.784 -27.832 1.00 58.25 98 GLY A N 1
ATOM 762 C CA . GLY A 1 98 ? 13.774 6.133 -27.385 1.00 58.25 98 GLY A CA 1
ATOM 763 C C . GLY A 1 98 ? 15.246 6.287 -26.984 1.00 58.25 98 GLY A C 1
ATOM 764 O O . GLY A 1 98 ? 15.838 7.342 -27.222 1.00 58.25 98 GLY A O 1
ATOM 765 N N . LEU A 1 99 ? 15.874 5.236 -26.445 1.00 58.50 99 LEU A N 1
ATOM 766 C CA . LEU A 1 99 ? 17.323 5.196 -26.233 1.00 58.50 99 LEU A CA 1
ATOM 767 C C . LEU A 1 99 ? 18.004 4.544 -27.431 1.00 58.50 99 LEU A C 1
ATOM 769 O O . LEU A 1 99 ? 18.306 3.354 -27.449 1.00 58.50 99 LEU A O 1
ATOM 773 N N . GLY A 1 100 ? 18.255 5.339 -28.467 1.00 55.00 100 GLY A N 1
ATOM 774 C CA . GLY A 1 100 ? 19.053 4.897 -29.601 1.00 55.00 100 GLY A CA 1
ATOM 775 C C . GLY A 1 100 ? 20.418 4.363 -29.151 1.00 55.00 100 GLY A C 1
ATOM 776 O O . GLY A 1 100 ? 21.269 5.124 -28.708 1.00 55.00 100 GLY A O 1
ATOM 777 N N . SER A 1 101 ? 20.654 3.061 -29.326 1.00 59.44 101 SER A N 1
ATOM 778 C CA . SER A 1 101 ? 21.968 2.388 -29.289 1.00 59.44 101 SER A CA 1
ATOM 779 C C . SER A 1 101 ? 22.840 2.526 -28.028 1.00 59.44 101 SER A C 1
ATOM 781 O O . SER A 1 101 ? 23.971 2.036 -28.042 1.00 59.44 101 SER A O 1
ATOM 783 N N . ASP A 1 102 ? 22.367 3.149 -26.946 1.00 74.31 102 ASP A N 1
ATOM 784 C CA . ASP A 1 102 ? 23.112 3.177 -25.686 1.00 74.31 102 ASP A CA 1
ATOM 785 C C . ASP A 1 102 ? 22.857 1.885 -24.902 1.00 74.31 102 ASP A C 1
ATOM 787 O O . ASP A 1 102 ? 21.919 1.761 -24.107 1.00 74.31 102 ASP A O 1
ATOM 791 N N . ALA A 1 103 ? 23.711 0.896 -25.165 1.00 75.88 103 ALA A N 1
ATOM 792 C CA . ALA A 1 103 ? 23.675 -0.397 -24.494 1.00 75.88 103 ALA A CA 1
ATOM 793 C C . ALA A 1 103 ? 23.777 -0.256 -22.964 1.00 75.88 103 ALA A C 1
ATOM 795 O O . ALA A 1 103 ? 23.102 -0.981 -22.243 1.00 75.88 103 ALA A O 1
ATOM 796 N N . SER A 1 104 ? 24.533 0.729 -22.457 1.00 79.69 104 SER A N 1
ATOM 797 C CA . SER A 1 104 ? 24.706 0.907 -21.010 1.00 79.69 104 SER A CA 1
ATOM 798 C C . SER A 1 104 ? 23.427 1.373 -20.323 1.00 79.69 104 SER A C 1
ATOM 800 O O . SER A 1 104 ? 23.192 1.022 -19.169 1.00 79.69 104 SER A O 1
ATOM 802 N N . ALA A 1 105 ? 22.625 2.198 -20.992 1.00 82.38 105 ALA A N 1
ATOM 803 C CA . ALA A 1 105 ? 21.370 2.682 -20.435 1.00 82.38 105 ALA A CA 1
ATOM 804 C C . ALA A 1 105 ? 20.260 1.621 -20.530 1.00 82.38 105 ALA A C 1
ATOM 806 O O . ALA A 1 105 ? 19.428 1.528 -19.630 1.00 82.38 105 ALA A O 1
ATOM 807 N N . THR A 1 106 ? 20.307 0.776 -21.563 1.00 85.06 106 THR A N 1
ATOM 808 C CA . THR A 1 106 ? 19.416 -0.388 -21.713 1.00 85.06 106 THR A CA 1
ATOM 809 C C . THR A 1 106 ? 19.632 -1.397 -20.578 1.00 85.06 106 THR A C 1
ATOM 811 O O . THR A 1 106 ? 18.671 -1.772 -19.914 1.00 85.06 106 THR A O 1
ATOM 814 N N . ASP A 1 107 ? 20.890 -1.720 -20.250 1.00 89.44 107 ASP A N 1
ATOM 815 C CA . ASP A 1 107 ? 21.230 -2.645 -19.154 1.00 89.44 107 ASP A CA 1
ATOM 816 C C . ASP A 1 107 ? 20.688 -2.178 -17.784 1.00 89.44 107 ASP A C 1
ATOM 818 O O . ASP A 1 107 ? 20.269 -2.983 -16.948 1.00 89.44 107 ASP A O 1
ATOM 822 N N . VAL A 1 108 ? 20.687 -0.862 -17.532 1.00 91.31 108 VAL A N 1
ATOM 823 C CA . VAL A 1 108 ? 20.132 -0.286 -16.294 1.00 91.31 108 VAL A CA 1
ATOM 824 C C . VAL A 1 108 ? 18.610 -0.426 -16.256 1.00 91.31 108 VAL A C 1
ATOM 826 O O . VAL A 1 108 ? 18.061 -0.772 -15.209 1.00 91.31 108 VAL A O 1
ATOM 829 N N . LEU A 1 109 ? 17.926 -0.171 -17.374 1.00 92.12 109 LEU A N 1
ATOM 830 C CA . LEU A 1 109 ? 16.471 -0.307 -17.474 1.00 92.12 109 LEU A CA 1
ATOM 831 C C . LEU A 1 109 ? 16.029 -1.769 -17.320 1.00 92.12 109 LEU A C 1
ATOM 833 O O . LEU A 1 109 ? 15.087 -2.027 -16.570 1.00 92.12 109 LEU A O 1
ATOM 837 N N . ASP A 1 110 ? 16.762 -2.715 -17.910 1.00 91.62 110 ASP A N 1
ATOM 838 C CA . ASP A 1 110 ? 16.533 -4.154 -17.727 1.00 91.62 110 ASP A CA 1
ATOM 839 C C . ASP A 1 110 ? 16.692 -4.566 -16.257 1.00 91.62 110 ASP A C 1
ATOM 841 O O . ASP A 1 110 ? 15.891 -5.333 -15.714 1.00 91.62 110 ASP A O 1
ATOM 845 N N . HIS A 1 111 ? 17.697 -4.018 -15.566 1.00 93.75 111 HIS A N 1
ATOM 846 C CA . HIS A 1 111 ? 17.877 -4.274 -14.139 1.00 93.75 111 HIS A CA 1
ATOM 847 C C . HIS A 1 111 ? 16.726 -3.711 -13.293 1.00 93.75 111 HIS A C 1
ATOM 849 O O . HIS A 1 111 ? 16.257 -4.380 -12.370 1.00 93.75 111 HIS A O 1
ATOM 855 N N . ILE A 1 112 ? 16.239 -2.506 -13.611 1.00 93.94 112 ILE A N 1
ATOM 856 C CA . ILE A 1 112 ? 15.063 -1.921 -12.949 1.00 93.94 112 ILE A CA 1
ATOM 857 C C . ILE A 1 112 ? 13.828 -2.792 -13.207 1.00 93.94 112 ILE A C 1
ATOM 859 O O . ILE A 1 112 ? 13.095 -3.092 -12.265 1.00 93.94 112 ILE A O 1
ATOM 863 N N . GLN A 1 113 ? 13.623 -3.261 -14.439 1.00 92.44 113 GLN A N 1
ATOM 864 C CA . GLN A 1 113 ? 12.509 -4.145 -14.779 1.00 92.44 113 GLN A CA 1
ATOM 865 C C . GLN A 1 113 ? 12.571 -5.471 -14.011 1.00 92.44 113 GLN A C 1
ATOM 867 O O . GLN A 1 113 ? 11.559 -5.932 -13.481 1.00 92.44 113 GLN A O 1
ATOM 872 N N . ALA A 1 114 ? 13.766 -6.046 -13.859 1.00 92.94 114 ALA A N 1
ATOM 873 C CA . ALA A 1 114 ? 13.968 -7.240 -13.045 1.00 92.94 114 ALA A CA 1
ATOM 874 C C . ALA A 1 114 ? 13.623 -7.013 -11.563 1.00 92.94 114 ALA A C 1
ATOM 876 O O . ALA A 1 114 ? 13.096 -7.917 -10.917 1.00 92.94 114 ALA A O 1
ATOM 877 N N . ILE A 1 115 ? 13.889 -5.819 -11.016 1.00 94.19 115 ILE A N 1
ATOM 878 C CA . ILE A 1 115 ? 13.471 -5.455 -9.653 1.00 94.19 115 ILE A CA 1
ATOM 879 C C . ILE A 1 115 ? 11.943 -5.346 -9.566 1.00 94.19 115 ILE A C 1
ATOM 881 O O . ILE A 1 115 ? 11.366 -5.879 -8.621 1.00 94.19 115 ILE A O 1
ATOM 885 N N . LEU A 1 116 ? 11.293 -4.690 -10.535 1.00 93.12 116 LEU A N 1
ATOM 886 C CA . LEU A 1 116 ? 9.836 -4.488 -10.552 1.00 93.12 116 LEU A CA 1
ATOM 887 C C . LEU A 1 116 ? 9.047 -5.802 -10.635 1.00 93.12 116 LEU A C 1
ATOM 889 O O . LEU A 1 116 ? 7.971 -5.901 -10.053 1.00 93.12 116 LEU A O 1
ATOM 893 N N . TYR A 1 117 ? 9.585 -6.808 -11.328 1.00 91.94 117 TYR A N 1
ATOM 894 C CA . TYR A 1 117 ? 8.951 -8.124 -11.474 1.00 91.94 117 TYR A CA 1
ATOM 895 C C . TYR A 1 117 ? 9.460 -9.177 -10.487 1.00 91.94 117 TYR A C 1
ATOM 897 O O . TYR A 1 117 ? 9.056 -10.339 -10.556 1.00 91.94 117 TYR A O 1
ATOM 905 N N . LYS A 1 118 ? 10.344 -8.803 -9.559 1.00 91.50 118 LYS A N 1
ATOM 906 C CA . LYS A 1 118 ? 10.794 -9.713 -8.512 1.00 91.50 118 LYS A CA 1
ATOM 907 C C . LYS A 1 118 ? 9.634 -10.010 -7.557 1.00 91.50 118 LYS A C 1
ATOM 909 O O . LYS A 1 118 ? 9.091 -9.100 -6.939 1.00 91.50 118 LYS A O 1
ATOM 914 N N . THR A 1 119 ? 9.305 -11.284 -7.379 1.00 83.12 119 THR A N 1
ATOM 915 C CA . THR A 1 119 ? 8.304 -11.744 -6.408 1.00 83.12 119 THR A CA 1
ATOM 916 C C . THR A 1 119 ? 8.945 -12.053 -5.049 1.00 83.12 119 THR A C 1
ATOM 918 O O . THR A 1 119 ? 10.127 -12.407 -4.967 1.00 83.12 119 THR A O 1
ATOM 921 N N . GLU A 1 120 ? 8.182 -11.901 -3.961 1.00 78.00 120 GLU A N 1
ATOM 922 C CA . GLU A 1 120 ? 8.514 -12.510 -2.665 1.00 78.00 120 GLU A CA 1
ATOM 923 C C . GLU A 1 120 ? 7.723 -13.811 -2.475 1.00 78.00 120 GLU A C 1
ATOM 925 O O . GLU A 1 120 ? 6.623 -13.960 -3.014 1.00 78.00 120 GLU A O 1
ATOM 930 N N . ASP A 1 121 ? 8.286 -14.741 -1.699 1.00 53.06 121 ASP A N 1
ATOM 931 C CA . ASP A 1 121 ? 7.671 -16.031 -1.373 1.00 53.06 121 ASP A CA 1
ATOM 932 C C . ASP A 1 121 ? 6.342 -15.800 -0.626 1.00 53.06 121 ASP A C 1
ATOM 934 O O . ASP A 1 121 ? 6.334 -15.395 0.538 1.00 53.06 121 ASP A O 1
ATOM 938 N N . GLY A 1 122 ? 5.216 -15.987 -1.326 1.00 61.75 122 GLY A N 1
ATOM 939 C CA . GLY A 1 122 ? 3.863 -15.718 -0.818 1.00 61.75 122 GLY A CA 1
ATOM 940 C C . GLY A 1 122 ? 3.078 -14.592 -1.512 1.00 61.75 122 GLY A C 1
ATOM 941 O O . GLY A 1 122 ? 1.903 -14.418 -1.190 1.00 61.75 122 GLY A O 1
ATOM 942 N N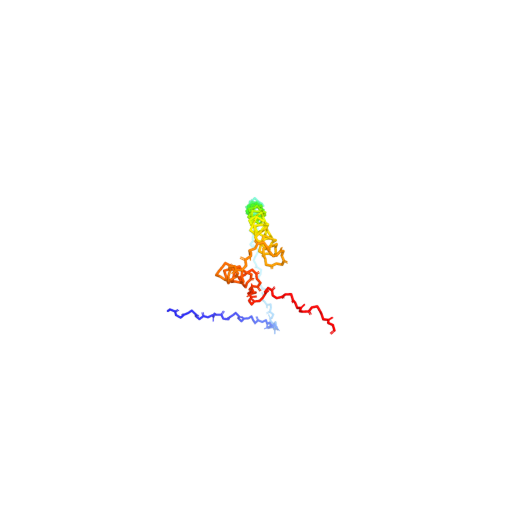 . PHE A 1 123 ? 3.672 -13.875 -2.475 1.00 59.94 123 PHE A N 1
ATOM 943 C CA . PHE A 1 123 ? 2.981 -12.894 -3.340 1.00 59.94 123 PHE A CA 1
ATOM 944 C C . PHE A 1 123 ? 2.796 -13.368 -4.792 1.00 59.94 123 PHE A C 1
ATOM 946 O O . PHE A 1 123 ? 2.351 -12.604 -5.650 1.00 59.94 123 PHE A O 1
ATOM 953 N N . GLU A 1 124 ? 3.118 -14.629 -5.083 1.00 67.25 124 GLU A N 1
ATOM 954 C CA . GLU A 1 124 ? 2.851 -15.233 -6.387 1.00 67.25 124 GLU A CA 1
ATOM 955 C C . GLU A 1 124 ? 1.339 -15.408 -6.574 1.00 67.25 124 GLU A C 1
ATOM 957 O O . GLU A 1 124 ? 0.675 -16.129 -5.825 1.00 67.25 124 GLU A O 1
ATOM 962 N N . ILE A 1 125 ? 0.781 -14.744 -7.589 1.00 58.50 125 ILE A N 1
ATOM 963 C CA . ILE A 1 125 ? -0.528 -15.121 -8.120 1.00 58.50 125 ILE A CA 1
ATOM 964 C C . ILE A 1 125 ? -0.318 -16.518 -8.710 1.00 58.50 125 ILE A C 1
ATOM 966 O O . ILE A 1 125 ? 0.527 -16.637 -9.597 1.00 58.50 125 ILE A O 1
ATOM 970 N N . PRO A 1 126 ? -1.024 -17.569 -8.241 1.00 61.59 126 PRO A N 1
ATOM 971 C CA . PRO A 1 126 ? -0.929 -18.880 -8.865 1.00 61.59 126 PRO A CA 1
ATOM 972 C C . PRO A 1 126 ? -1.164 -18.696 -10.357 1.00 61.59 126 PRO A C 1
ATOM 974 O O . PRO A 1 126 ? -2.194 -18.114 -10.717 1.00 61.59 126 PRO A O 1
ATOM 977 N N . ASP A 1 127 ? -0.199 -19.121 -11.183 1.00 59.31 127 ASP A N 1
ATOM 978 C CA . ASP A 1 127 ? -0.293 -19.032 -12.639 1.00 59.31 127 ASP A CA 1
ATOM 979 C C . ASP A 1 127 ? -1.715 -19.401 -13.034 1.00 59.31 127 ASP A C 1
ATOM 981 O O . ASP A 1 127 ? -2.201 -20.468 -12.642 1.00 59.31 127 ASP A O 1
ATOM 985 N N . ALA A 1 128 ? -2.408 -18.465 -13.694 1.00 55.44 128 ALA A N 1
ATOM 986 C CA . ALA A 1 128 ? -3.802 -18.625 -14.069 1.00 55.44 128 ALA A CA 1
ATOM 987 C C . ALA A 1 128 ? -3.941 -19.983 -14.757 1.00 55.44 128 ALA A C 1
ATOM 989 O O . ALA A 1 128 ? -3.448 -20.173 -15.867 1.00 55.44 128 ALA A O 1
ATOM 990 N N . VAL A 1 129 ? -4.521 -20.934 -14.024 1.00 40.56 129 VAL A N 1
ATOM 991 C CA . VAL A 1 129 ? -4.492 -22.351 -14.363 1.00 40.56 129 VAL A CA 1
ATOM 992 C C . VAL A 1 129 ? -5.129 -22.508 -15.740 1.00 40.56 129 VAL A C 1
ATOM 994 O O . VAL A 1 129 ? -6.329 -22.267 -15.892 1.00 40.56 129 VAL A O 1
ATOM 997 N N . ALA A 1 130 ? -4.310 -22.847 -16.734 1.00 39.25 130 ALA A N 1
ATOM 998 C CA . ALA A 1 130 ? -4.750 -23.336 -18.034 1.00 39.25 130 ALA A CA 1
ATOM 999 C C . ALA A 1 130 ? -4.881 -24.861 -17.985 1.00 39.25 130 ALA A C 1
ATOM 1001 O O . ALA A 1 130 ? -4.010 -25.509 -17.358 1.00 39.25 130 ALA A O 1
#

Secondary structure (DSSP, 8-state):
---PPPPP------------------------PPP-HHHHHHHHHHHHHHHHHHHHHHHHHHHHHHHHHHHHHHHHHHHHHHHHHHHHHHHHHHHS--S-S-HHHHHHHHHHHHHHTPPPTT-PPP----